Protein AF-A0A819L3H8-F1 (afdb_monomer_lite)

Secondary structure (DSSP, 8-state):
----------TTS---S--------SSS--------------GGGHHHHHHHHHHHHHHTT-TT--EEEEEETT--GGGGHHHHHHHHHHH------SSSPPPPP--GGGEEEEEE-HHHHHHH--SHHHHHHHHHHHHHHHSSEEE-------

Radius of gyration: 18.25 Å; chains: 1; bounding box: 57×43×36 Å

pLDDT: mean 73.75, std 14.42, range [35.0, 93.06]

Foldseek 3Di:
DDDPDDPPPDPVPDDLDDDDDDDDDPPDDDDDDDDADADDQDPPCPPVNVSRLVVLLVVQQDPPDFAEAEDALPQDDPNCVRSLVSLCSNQPQDDDPDDDGHTGHHNLVRYEYEHEPVVVVCVVVVDVVSSVVSVVRVCVRRPPYDYDYPPPPD

Sequence (154 aa):
MERIASECRENDGFRREPYEIDISSNQWTDFEILDVPGLVSDEEDSQHRQMIETQTEFYVRDPQFMIVHVKPADLIGENATSTVHLCALFTEVSAPCGTNYLLRHNYKDYTITIQTKFDKFMNDNKNGRSANAGIEELIQKYEPTYFVSMIFDG

Structure (mmCIF, N/CA/C/O backbone):
data_AF-A0A819L3H8-F1
#
_entry.id   AF-A0A819L3H8-F1
#
loop_
_atom_site.group_PDB
_atom_site.id
_atom_site.type_symbol
_atom_site.label_atom_id
_atom_site.label_alt_id
_atom_site.label_comp_id
_atom_site.label_asym_id
_atom_site.label_entity_id
_atom_site.label_seq_id
_atom_site.pdbx_PDB_ins_code
_atom_site.Cartn_x
_atom_site.Cartn_y
_atom_site.Cartn_z
_atom_site.occupancy
_atom_site.B_iso_or_equiv
_atom_site.auth_seq_id
_atom_site.auth_comp_id
_atom_site.auth_asym_id
_atom_site.auth_atom_id
_atom_site.pdbx_PDB_model_num
ATOM 1 N N . MET A 1 1 ? -35.110 -13.466 6.665 1.00 38.97 1 MET A N 1
ATOM 2 C CA . MET A 1 1 ? -35.139 -11.991 6.655 1.00 38.97 1 MET A CA 1
ATOM 3 C C . MET A 1 1 ? -34.257 -11.581 5.488 1.00 38.97 1 MET A C 1
ATOM 5 O O . MET A 1 1 ? -33.044 -11.693 5.593 1.00 38.97 1 MET A O 1
ATOM 9 N N . GLU A 1 2 ? -34.861 -11.308 4.333 1.00 37.06 2 GLU A N 1
ATOM 10 C CA . GLU A 1 2 ? -34.137 -10.948 3.108 1.00 37.06 2 GLU A CA 1
ATOM 11 C C . GLU A 1 2 ? -33.617 -9.515 3.243 1.00 37.06 2 GLU A C 1
ATOM 13 O O . GLU A 1 2 ? -34.400 -8.578 3.398 1.00 37.06 2 GLU A O 1
ATOM 18 N N . ARG A 1 3 ? -32.291 -9.345 3.229 1.00 36.03 3 ARG A N 1
ATOM 19 C CA . ARG A 1 3 ? -31.670 -8.033 3.048 1.00 36.03 3 ARG A CA 1
ATOM 20 C C . ARG A 1 3 ? -31.629 -7.756 1.553 1.00 36.03 3 ARG A C 1
ATOM 22 O O . ARG A 1 3 ? -30.932 -8.436 0.807 1.00 36.03 3 ARG A O 1
ATOM 29 N N . ILE A 1 4 ? -32.412 -6.769 1.142 1.00 37.81 4 ILE A N 1
ATOM 30 C CA . ILE A 1 4 ? -32.389 -6.200 -0.200 1.00 37.81 4 ILE A CA 1
ATOM 31 C C . ILE A 1 4 ? -30.996 -5.596 -0.400 1.00 37.81 4 ILE A C 1
ATOM 33 O O . ILE A 1 4 ? -30.611 -4.674 0.320 1.00 37.81 4 ILE A O 1
ATOM 37 N N . ALA A 1 5 ? -30.236 -6.148 -1.346 1.00 41.19 5 ALA A N 1
ATOM 38 C CA . ALA A 1 5 ? -29.030 -5.520 -1.856 1.00 41.19 5 ALA A CA 1
ATOM 39 C C . ALA A 1 5 ? -29.435 -4.174 -2.469 1.00 41.19 5 ALA A C 1
ATOM 41 O O . ALA A 1 5 ? -30.157 -4.125 -3.464 1.00 41.19 5 ALA A O 1
ATOM 42 N N . SER A 1 6 ? -29.028 -3.085 -1.821 1.00 45.84 6 SER A N 1
ATOM 43 C CA . SER A 1 6 ? -29.117 -1.743 -2.385 1.00 45.84 6 SER A CA 1
ATOM 44 C C . SER A 1 6 ? -28.298 -1.720 -3.672 1.00 45.84 6 SER A C 1
ATOM 46 O O . SER A 1 6 ? -27.089 -1.934 -3.630 1.00 45.84 6 SER A O 1
ATOM 48 N N . GLU A 1 7 ? -28.954 -1.483 -4.806 1.00 40.44 7 GLU A N 1
ATOM 49 C CA . GLU A 1 7 ? -28.299 -1.230 -6.088 1.00 40.44 7 GLU A CA 1
ATOM 50 C C . GLU A 1 7 ? -27.300 -0.070 -5.926 1.00 40.44 7 GLU A C 1
ATOM 52 O O . GLU A 1 7 ? -27.706 1.071 -5.694 1.00 40.44 7 GLU A O 1
ATOM 57 N N . CYS A 1 8 ? -25.996 -0.343 -6.044 1.00 38.56 8 CYS A N 1
ATOM 58 C CA . CYS A 1 8 ? -24.988 0.705 -6.201 1.00 38.56 8 CYS A CA 1
ATOM 59 C C . CYS A 1 8 ? -25.260 1.448 -7.513 1.00 38.56 8 CYS A C 1
ATOM 61 O O . CYS A 1 8 ? -25.020 0.919 -8.597 1.00 38.56 8 CYS A O 1
ATOM 63 N N . ARG A 1 9 ? -25.768 2.678 -7.419 1.00 42.28 9 ARG A N 1
ATOM 64 C CA . ARG A 1 9 ? -25.828 3.626 -8.538 1.00 42.28 9 ARG A CA 1
ATOM 65 C C . ARG A 1 9 ? -24.751 4.690 -8.357 1.00 42.28 9 ARG A C 1
ATOM 67 O O . ARG A 1 9 ? -25.063 5.851 -8.117 1.00 42.28 9 ARG A O 1
ATOM 74 N N . GLU A 1 10 ? -23.492 4.289 -8.458 1.00 50.97 10 GLU A N 1
ATOM 75 C CA . GLU A 1 10 ? -22.358 5.213 -8.548 1.00 50.97 10 GLU A CA 1
ATOM 76 C C . GLU A 1 10 ? -21.811 5.139 -9.977 1.00 50.97 10 GLU A C 1
ATOM 78 O O . GLU A 1 10 ? -21.287 4.116 -10.412 1.00 50.97 10 GLU A O 1
ATOM 83 N N . ASN A 1 11 ? -22.042 6.206 -10.750 1.00 52.50 11 ASN A N 1
ATOM 84 C CA . ASN A 1 11 ? -21.728 6.290 -12.184 1.00 52.50 11 ASN A CA 1
ATOM 85 C C . ASN A 1 11 ? -20.218 6.314 -12.491 1.00 52.50 11 ASN A C 1
ATOM 87 O O . ASN A 1 11 ? -19.841 6.277 -13.658 1.00 52.50 11 ASN A O 1
ATOM 91 N N . ASP A 1 12 ? -19.372 6.390 -11.469 1.00 60.12 12 ASP A N 1
ATOM 92 C CA . ASP A 1 12 ? -17.911 6.419 -11.541 1.00 60.12 12 ASP A CA 1
ATOM 93 C C . ASP A 1 12 ? -17.258 5.143 -10.977 1.00 60.12 12 ASP A C 1
ATOM 95 O O . ASP A 1 12 ? -16.040 5.011 -11.019 1.00 60.12 12 ASP A O 1
ATOM 99 N N . GLY A 1 13 ? -18.047 4.178 -10.486 1.00 66.00 13 GLY A N 1
ATOM 100 C CA . GLY A 1 13 ? -17.535 2.912 -9.953 1.00 66.00 13 GLY A CA 1
ATOM 101 C C . GLY A 1 13 ? -16.866 3.011 -8.576 1.00 66.00 13 GLY A C 1
ATOM 102 O O . GLY A 1 13 ? -16.322 2.008 -8.114 1.00 66.00 13 GLY A O 1
ATOM 103 N N . PHE A 1 14 ? -16.927 4.171 -7.907 1.00 67.00 14 PHE A N 1
ATOM 104 C CA . PHE A 1 14 ? -16.343 4.385 -6.581 1.00 67.00 14 PHE A CA 1
ATOM 105 C C . PHE A 1 14 ? -17.399 4.679 -5.524 1.00 67.00 14 PHE A C 1
ATOM 107 O O . PHE A 1 14 ? -18.148 5.650 -5.631 1.00 67.00 14 PHE A O 1
ATOM 114 N N . ARG A 1 15 ? -17.347 3.905 -4.433 1.00 71.31 15 ARG A N 1
ATOM 115 C CA . ARG A 1 15 ? -18.161 4.159 -3.249 1.00 71.31 15 ARG A CA 1
ATOM 116 C C . ARG A 1 15 ? -17.507 5.120 -2.283 1.00 71.31 15 ARG A C 1
ATOM 118 O O . ARG A 1 15 ? -16.383 4.899 -1.845 1.00 71.31 15 ARG A O 1
ATOM 125 N N . ARG A 1 16 ? -1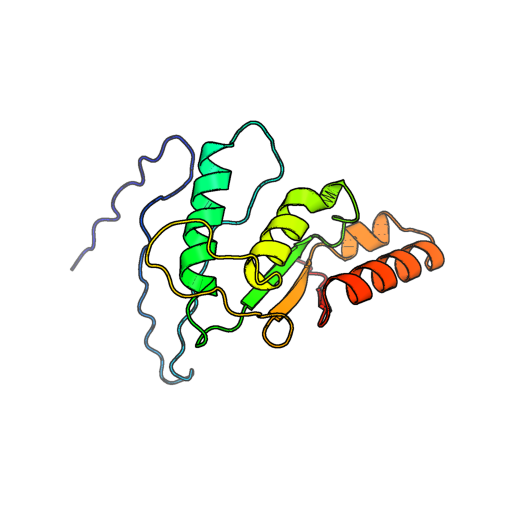8.236 6.182 -1.929 1.00 70.81 16 ARG A N 1
ATOM 126 C CA . ARG A 1 16 ? -17.740 7.219 -1.003 1.00 70.81 16 ARG A CA 1
ATOM 127 C C . ARG A 1 16 ? -17.933 6.859 0.464 1.00 70.81 16 ARG A C 1
ATOM 129 O O . ARG A 1 16 ? -17.146 7.280 1.308 1.00 70.81 16 ARG A O 1
ATOM 136 N N . GLU A 1 17 ? -18.991 6.115 0.764 1.00 75.94 17 GLU A N 1
ATOM 137 C CA . GLU A 1 17 ? -19.307 5.691 2.126 1.00 75.94 17 GLU A CA 1
ATOM 138 C C . GLU A 1 17 ? -18.679 4.324 2.429 1.00 75.94 17 GLU A C 1
ATOM 140 O O . GLU A 1 17 ? -18.844 3.397 1.625 1.00 75.94 17 GLU A O 1
ATOM 145 N N . PRO A 1 18 ? -18.008 4.164 3.586 1.00 78.12 18 PRO A N 1
ATOM 146 C CA . PRO A 1 18 ? -17.523 2.862 4.013 1.00 78.12 18 PRO A CA 1
ATOM 147 C C . PRO A 1 18 ? -18.705 1.918 4.254 1.00 78.12 18 PRO A C 1
ATOM 149 O O . PRO A 1 18 ? -19.820 2.337 4.576 1.00 78.12 18 PRO A O 1
ATOM 152 N N . TYR A 1 19 ? -18.454 0.624 4.111 1.00 82.62 19 TYR A N 1
ATOM 153 C CA . TYR A 1 19 ? -19.388 -0.412 4.524 1.00 82.62 19 TYR A CA 1
ATOM 154 C C . TYR A 1 19 ? -18.681 -1.371 5.468 1.00 82.62 19 TYR A C 1
ATOM 156 O O . TYR A 1 19 ? -17.480 -1.598 5.359 1.00 82.62 19 TYR A O 1
ATOM 164 N N . GLU A 1 20 ? -19.453 -1.933 6.384 1.00 89.75 20 GLU A N 1
ATOM 165 C CA . GLU A 1 20 ? -18.958 -2.805 7.437 1.00 89.75 20 GLU A CA 1
ATOM 166 C C . GLU A 1 20 ? -19.478 -4.222 7.196 1.00 89.75 20 GLU A C 1
ATOM 168 O O . GLU A 1 20 ? -20.648 -4.422 6.838 1.00 89.75 20 GLU A O 1
ATOM 173 N N . ILE A 1 21 ? -18.592 -5.206 7.347 1.00 91.12 21 ILE A N 1
ATOM 174 C CA . ILE A 1 21 ? -18.932 -6.626 7.283 1.00 91.12 21 ILE A CA 1
ATOM 175 C C . ILE A 1 21 ? -18.446 -7.291 8.565 1.00 91.12 21 ILE A C 1
ATOM 177 O O . ILE A 1 21 ? -17.247 -7.456 8.766 1.00 91.12 21 ILE A O 1
ATOM 181 N N . ASP A 1 22 ? -19.396 -7.770 9.364 1.00 92.44 22 ASP A N 1
ATOM 182 C CA . ASP A 1 22 ? -19.111 -8.600 10.530 1.00 92.44 22 ASP A CA 1
ATOM 183 C C . ASP A 1 22 ? -18.995 -10.072 10.132 1.00 92.44 22 ASP A C 1
ATOM 185 O O . ASP A 1 22 ? -19.958 -10.689 9.659 1.00 92.44 22 ASP A O 1
ATOM 189 N N . ILE A 1 23 ? -17.820 -10.659 10.361 1.00 89.94 23 ILE A N 1
ATOM 190 C CA . ILE A 1 23 ? -17.564 -12.083 10.131 1.00 89.94 23 ILE A CA 1
ATOM 191 C C . ILE A 1 23 ? -17.282 -12.751 11.477 1.00 89.94 23 ILE A C 1
ATOM 193 O O . ILE A 1 23 ? -16.231 -12.551 12.074 1.00 89.94 23 ILE A O 1
ATOM 197 N N . SER A 1 24 ? -18.209 -13.584 11.953 1.00 92.19 24 SER A N 1
ATOM 198 C CA . SER A 1 24 ? -18.016 -14.375 13.176 1.00 92.19 24 SER A CA 1
ATOM 199 C C . SER A 1 24 ? -17.521 -15.780 12.849 1.00 92.19 24 SER A C 1
ATOM 201 O O . SER A 1 24 ? -18.132 -16.493 12.051 1.00 92.19 24 SER A O 1
ATOM 203 N N . SER A 1 25 ? -16.444 -16.219 13.500 1.00 91.75 25 SER A N 1
ATOM 204 C CA . SER A 1 25 ? -15.934 -17.582 13.354 1.00 91.75 25 SER A CA 1
ATOM 205 C C . SER A 1 25 ? -15.181 -18.039 14.600 1.00 91.75 25 SER A C 1
ATOM 207 O O . SER A 1 25 ? -14.554 -17.246 15.286 1.00 91.75 25 SER A O 1
ATOM 209 N N . ASN A 1 26 ? -15.235 -19.339 14.891 1.00 93.06 26 ASN A N 1
ATOM 210 C CA . ASN A 1 26 ? -14.510 -19.959 16.005 1.00 93.06 26 ASN A CA 1
ATOM 211 C C . ASN A 1 26 ? -13.070 -20.370 15.645 1.00 93.06 26 ASN A C 1
ATOM 213 O O . ASN A 1 26 ? -12.374 -20.933 16.488 1.00 93.06 26 ASN A O 1
ATOM 217 N N . GLN A 1 27 ? -12.651 -20.161 14.394 1.00 91.94 27 GLN A N 1
ATOM 218 C CA . GLN A 1 27 ? -11.330 -20.555 13.889 1.00 91.94 27 GLN A CA 1
ATOM 219 C C . GLN A 1 27 ? -10.312 -19.413 13.888 1.00 91.94 27 GLN A C 1
ATOM 221 O O . GLN A 1 27 ? -9.116 -19.670 13.764 1.00 91.94 27 GLN A O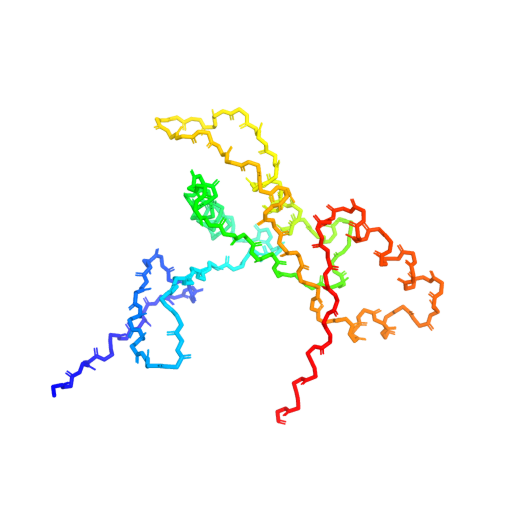 1
ATOM 226 N N . TRP A 1 28 ? -10.775 -18.172 13.994 1.00 86.12 28 TRP A N 1
ATOM 227 C CA . TRP A 1 28 ? -9.955 -16.979 13.831 1.00 86.12 28 TRP A CA 1
ATOM 228 C C . TRP A 1 28 ? -10.010 -16.163 15.115 1.00 86.12 28 TRP A C 1
ATOM 230 O O . TRP A 1 28 ? -11.015 -16.177 15.823 1.00 86.12 28 TRP A O 1
ATOM 240 N N . THR A 1 29 ? -8.912 -15.486 15.423 1.00 88.50 29 THR A N 1
ATOM 241 C CA . THR A 1 29 ? -8.874 -14.486 16.492 1.00 88.50 29 THR A CA 1
ATOM 242 C C . THR A 1 29 ? -9.609 -13.228 16.035 1.00 88.50 29 THR A C 1
ATOM 244 O O . THR A 1 29 ? -9.678 -12.970 14.836 1.00 88.50 29 THR A O 1
ATOM 247 N N . ASP A 1 30 ? -10.119 -12.438 16.975 1.00 90.44 30 ASP A N 1
ATOM 248 C CA . ASP A 1 30 ? -10.734 -11.145 16.677 1.00 90.44 30 ASP A CA 1
ATOM 249 C C . ASP A 1 30 ? -9.702 -10.186 16.054 1.00 90.44 30 ASP A C 1
ATOM 251 O O . ASP A 1 30 ? -8.646 -9.925 16.640 1.00 90.44 30 ASP A O 1
ATOM 255 N N . PHE A 1 31 ? -10.001 -9.671 14.860 1.00 89.00 31 PHE A N 1
ATOM 256 C CA . PHE A 1 31 ? -9.239 -8.620 14.186 1.00 89.00 31 PHE A CA 1
ATOM 257 C C . PHE A 1 31 ? -10.146 -7.818 13.246 1.00 89.00 31 PHE A C 1
ATOM 259 O O . PHE A 1 31 ? -11.199 -8.295 12.824 1.00 89.00 31 PHE A O 1
ATOM 266 N N . GLU A 1 32 ? -9.701 -6.617 12.888 1.00 89.19 32 GLU A N 1
ATOM 267 C CA . GLU A 1 32 ? -10.350 -5.749 11.906 1.00 89.19 32 GLU A CA 1
ATOM 268 C C . GLU A 1 32 ? -9.443 -5.595 10.680 1.00 89.19 32 GLU A C 1
ATOM 270 O O . GLU A 1 32 ? -8.222 -5.479 10.809 1.00 89.19 32 GLU A O 1
ATOM 275 N N . ILE A 1 33 ? -10.040 -5.615 9.487 1.00 88.81 33 ILE A N 1
ATOM 276 C CA . ILE A 1 33 ? -9.355 -5.282 8.236 1.00 88.81 33 ILE A CA 1
ATOM 277 C C . ILE A 1 33 ? -10.069 -4.090 7.624 1.00 88.81 33 ILE A C 1
ATOM 279 O O . ILE A 1 33 ? -11.263 -4.152 7.338 1.00 88.81 33 ILE A O 1
ATOM 283 N N . LEU A 1 34 ? -9.300 -3.037 7.371 1.00 86.88 34 LEU A N 1
ATOM 284 C CA . LEU A 1 34 ? -9.742 -1.867 6.631 1.00 86.88 34 LEU A CA 1
ATOM 285 C C . LEU A 1 34 ? -9.163 -1.938 5.223 1.00 86.88 34 LEU A C 1
ATOM 287 O O . LEU A 1 34 ? -7.949 -1.848 5.041 1.00 86.88 34 LEU A O 1
ATOM 291 N N . ASP A 1 35 ? -10.039 -2.108 4.237 1.00 87.50 35 ASP A N 1
ATOM 292 C CA . ASP A 1 35 ? -9.674 -2.019 2.827 1.00 87.50 35 ASP A CA 1
ATOM 293 C C . ASP A 1 35 ? -9.957 -0.603 2.314 1.00 87.50 35 ASP A C 1
ATOM 295 O O . ASP A 1 35 ? -11.058 -0.073 2.486 1.00 87.50 35 ASP A O 1
ATOM 299 N N . VAL A 1 36 ? -8.947 0.024 1.714 1.00 83.50 36 VAL A N 1
ATOM 300 C CA . VAL A 1 36 ? -9.004 1.408 1.228 1.00 83.50 36 VAL A CA 1
ATOM 301 C C . VAL A 1 36 ? -8.767 1.393 -0.280 1.00 83.50 36 VAL A C 1
ATOM 303 O O . VAL A 1 36 ? -7.858 0.693 -0.736 1.00 83.50 36 VAL A O 1
ATOM 306 N N . PRO A 1 37 ? -9.528 2.165 -1.080 1.00 81.50 37 PRO A N 1
ATOM 307 C CA . PRO A 1 37 ? -9.335 2.175 -2.523 1.00 81.50 37 PRO A CA 1
ATOM 308 C C . PRO A 1 37 ? -7.898 2.558 -2.910 1.00 81.50 37 PRO A C 1
ATOM 310 O O . PRO A 1 37 ? -7.302 3.476 -2.346 1.00 81.50 37 PRO A O 1
ATOM 313 N N . GLY A 1 38 ? -7.339 1.852 -3.893 1.00 80.19 38 GLY A N 1
ATOM 314 C CA . GLY A 1 38 ? -5.987 2.112 -4.383 1.00 80.19 38 GLY A CA 1
ATOM 315 C C . GLY A 1 38 ? -5.902 3.398 -5.207 1.00 80.19 38 GLY A C 1
ATOM 316 O O . GLY A 1 38 ? -6.792 3.696 -6.002 1.00 80.19 38 GLY A O 1
ATOM 317 N N . LEU A 1 39 ? -4.802 4.141 -5.063 1.00 78.50 39 LEU A N 1
ATOM 318 C CA . LEU A 1 39 ? -4.566 5.359 -5.837 1.00 78.50 39 LEU A CA 1
ATOM 319 C C . LEU A 1 39 ? -4.156 5.023 -7.284 1.00 78.50 39 LEU A C 1
ATOM 321 O O . LEU A 1 39 ? -3.081 4.466 -7.514 1.00 78.50 39 LEU A O 1
ATOM 325 N N . VAL A 1 40 ? -5.000 5.383 -8.256 1.00 68.69 40 VAL A N 1
ATOM 326 C CA . VAL A 1 40 ? -4.746 5.194 -9.698 1.00 68.69 40 VAL A CA 1
ATOM 327 C C . VAL A 1 40 ? -3.824 6.308 -10.223 1.00 68.69 40 VAL A C 1
ATOM 329 O O . VAL A 1 40 ? -3.769 7.399 -9.659 1.00 68.69 40 VAL A O 1
ATOM 332 N N . SER A 1 41 ? -3.018 6.013 -11.244 1.00 62.34 41 SER A N 1
ATOM 333 C CA . SER A 1 41 ? -1.942 6.875 -11.762 1.00 62.34 41 SER A CA 1
ATOM 334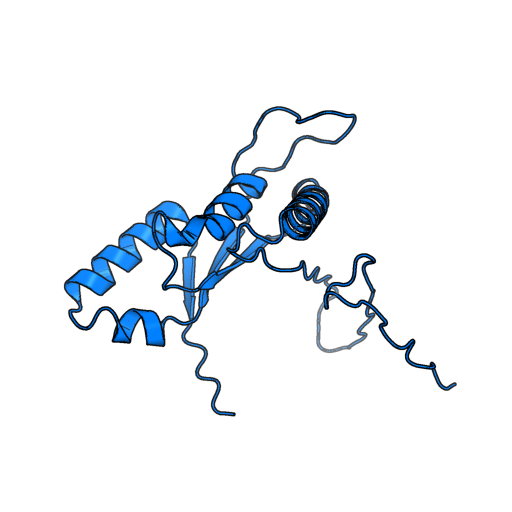 C C . SER A 1 41 ? -2.386 8.038 -12.645 1.00 62.34 41 SER A C 1
ATOM 336 O O . SER A 1 41 ? -1.536 8.831 -13.045 1.00 62.34 41 SER A O 1
ATOM 338 N N . ASP A 1 42 ? -3.668 8.148 -12.975 1.00 59.12 42 ASP A N 1
ATOM 339 C CA . ASP A 1 42 ? -4.075 8.990 -14.094 1.00 59.12 42 ASP A CA 1
ATOM 340 C C . ASP A 1 42 ? -4.506 10.378 -13.603 1.00 59.12 42 ASP A C 1
ATOM 342 O O . ASP A 1 42 ? -5.383 10.530 -12.753 1.00 59.12 42 ASP A O 1
ATOM 346 N N . GLU A 1 43 ? -3.858 11.411 -14.150 1.00 56.75 43 GLU A N 1
ATOM 347 C CA . GLU A 1 43 ? -4.092 12.829 -13.835 1.00 56.75 43 GLU A CA 1
ATOM 348 C C . GLU A 1 43 ? -5.547 13.279 -14.076 1.00 56.75 43 GLU A C 1
ATOM 350 O O . GLU A 1 43 ? -5.958 14.330 -13.580 1.00 56.75 43 GLU A O 1
ATOM 355 N N . GLU A 1 44 ? -6.336 12.487 -14.810 1.00 55.34 44 GLU A N 1
ATOM 356 C CA . GLU A 1 44 ? -7.719 12.804 -15.164 1.00 55.34 44 GLU A CA 1
ATOM 357 C C . GLU A 1 44 ? -8.703 12.702 -13.984 1.00 55.34 44 GLU A C 1
ATOM 359 O O . GLU A 1 44 ? -9.768 13.314 -14.062 1.00 55.34 44 GLU A O 1
ATOM 364 N N . ASP A 1 45 ? -8.342 12.060 -12.858 1.00 67.00 45 ASP A N 1
ATOM 365 C CA . ASP A 1 45 ? -9.261 11.871 -11.719 1.00 67.00 45 ASP A CA 1
ATOM 366 C C . ASP A 1 45 ? -8.794 12.494 -10.390 1.00 67.00 45 ASP A C 1
ATOM 368 O O . ASP A 1 45 ? -8.721 11.876 -9.322 1.00 67.00 45 ASP A O 1
ATOM 372 N N . SER A 1 46 ? -8.471 13.790 -10.451 1.00 70.25 46 SER A N 1
ATOM 373 C CA . SER A 1 46 ? -8.054 14.591 -9.286 1.00 70.25 46 SER A CA 1
ATOM 374 C C . SER A 1 46 ? -9.014 14.519 -8.083 1.00 70.25 46 SER A C 1
ATOM 376 O O . SER A 1 46 ? -8.567 14.626 -6.939 1.00 70.25 46 SER A O 1
ATOM 378 N N . GLN A 1 47 ? -10.315 14.299 -8.313 1.00 74.44 47 GLN A N 1
ATOM 379 C CA . GLN A 1 47 ? -11.311 14.171 -7.244 1.00 74.44 47 GLN A CA 1
ATOM 380 C C . GLN A 1 47 ? -11.203 12.830 -6.512 1.00 74.44 47 GLN A C 1
ATOM 382 O O . GLN A 1 47 ? -11.213 12.813 -5.279 1.00 74.44 47 GLN A O 1
ATOM 387 N N . HIS A 1 48 ? -11.062 11.715 -7.237 1.00 76.81 48 HIS A N 1
ATOM 388 C CA . HIS A 1 48 ? -10.859 10.403 -6.614 1.00 76.81 48 HIS A CA 1
ATOM 389 C C . HIS A 1 48 ? -9.526 10.334 -5.886 1.00 76.81 48 HIS A C 1
ATOM 391 O O . HIS A 1 48 ? -9.469 9.826 -4.769 1.00 76.81 48 HIS A O 1
ATOM 397 N N . ARG A 1 49 ? -8.476 10.928 -6.460 1.00 78.12 49 ARG A N 1
ATOM 398 C CA . ARG A 1 49 ? -7.177 11.051 -5.796 1.00 78.12 49 ARG A CA 1
ATOM 399 C C . ARG A 1 49 ? -7.296 11.738 -4.436 1.00 78.12 49 ARG A C 1
ATOM 401 O O . ARG A 1 49 ? -6.890 11.163 -3.431 1.00 78.12 49 ARG A O 1
ATOM 408 N N . GLN A 1 50 ? -7.906 12.922 -4.384 1.00 78.62 50 GLN A N 1
ATOM 409 C CA . GLN A 1 50 ? -8.074 13.658 -3.129 1.00 78.62 50 GLN A CA 1
ATOM 410 C C . GLN A 1 50 ? -8.931 12.888 -2.111 1.00 78.62 50 GLN A C 1
ATOM 412 O O . GLN A 1 50 ? -8.659 12.929 -0.910 1.00 78.62 50 GLN A O 1
ATOM 417 N N . MET A 1 51 ? -9.968 12.186 -2.576 1.00 80.00 51 MET A N 1
ATOM 418 C CA . MET A 1 51 ? -10.818 11.350 -1.725 1.00 80.00 51 MET A CA 1
ATOM 419 C C . MET A 1 51 ? -10.018 10.213 -1.080 1.00 80.00 51 MET A C 1
ATOM 421 O O . MET A 1 51 ? -10.092 10.041 0.136 1.00 80.00 51 MET A O 1
ATOM 425 N N . ILE A 1 52 ? -9.236 9.479 -1.876 1.00 81.19 52 ILE A N 1
ATOM 426 C CA . ILE A 1 52 ? -8.398 8.369 -1.408 1.00 81.19 52 ILE A CA 1
ATOM 427 C C . ILE A 1 52 ? -7.360 8.877 -0.412 1.00 81.19 52 ILE A C 1
ATOM 429 O O . ILE A 1 52 ? -7.253 8.336 0.684 1.00 81.19 52 ILE A O 1
ATOM 433 N N . GLU A 1 53 ? -6.653 9.958 -0.750 1.00 81.06 53 GLU A N 1
ATOM 434 C CA . GLU A 1 53 ? -5.662 10.576 0.137 1.00 81.06 53 GLU A CA 1
ATOM 435 C C . GLU A 1 53 ? -6.295 10.974 1.475 1.00 81.06 53 GLU A C 1
ATOM 437 O O . GLU A 1 53 ? -5.759 10.648 2.531 1.00 81.06 53 GLU A O 1
ATOM 442 N N . THR A 1 54 ? -7.477 11.596 1.446 1.00 79.44 54 THR A N 1
ATOM 443 C CA . THR A 1 54 ? -8.205 12.002 2.657 1.00 79.44 54 THR A CA 1
ATOM 444 C C . THR A 1 54 ? -8.617 10.794 3.503 1.00 79.44 54 THR A C 1
ATOM 446 O O . THR A 1 54 ? -8.452 10.817 4.721 1.00 79.44 54 THR A O 1
ATOM 449 N N . GLN A 1 55 ? -9.134 9.728 2.885 1.00 79.38 55 GLN A N 1
ATOM 450 C CA . GLN A 1 55 ? -9.504 8.499 3.593 1.00 79.38 55 GLN A CA 1
ATOM 451 C C . GLN A 1 55 ? -8.277 7.821 4.211 1.00 79.38 55 GLN A C 1
ATOM 453 O O . GLN A 1 55 ? -8.284 7.526 5.404 1.00 79.38 55 GLN A O 1
ATOM 458 N N . THR A 1 56 ? -7.197 7.642 3.442 1.00 80.50 56 THR A N 1
ATOM 459 C CA . THR A 1 56 ? -5.923 7.123 3.957 1.00 80.50 56 THR A CA 1
ATOM 460 C C . THR A 1 56 ? -5.422 7.977 5.122 1.00 80.50 56 THR A C 1
ATOM 462 O O . THR A 1 56 ? -5.031 7.437 6.153 1.00 80.50 56 THR A O 1
ATOM 465 N N . GLU A 1 57 ? -5.496 9.305 5.010 1.00 79.06 57 GLU A N 1
ATOM 466 C CA . GLU A 1 57 ? -5.072 10.231 6.059 1.00 79.06 57 GLU A CA 1
ATOM 467 C C . GLU A 1 57 ? -5.800 10.049 7.394 1.00 79.06 57 GLU A C 1
ATOM 469 O O . GLU A 1 57 ? -5.192 10.295 8.437 1.00 79.06 57 GLU A O 1
ATOM 474 N N . PHE A 1 58 ? -7.071 9.644 7.394 1.00 77.88 58 PHE A N 1
ATOM 475 C CA . PHE A 1 58 ? -7.796 9.373 8.636 1.00 77.88 58 PHE A CA 1
ATOM 476 C C . PHE A 1 58 ? -7.246 8.139 9.355 1.00 77.88 58 PHE A C 1
ATOM 478 O O . PHE A 1 58 ? -7.037 8.185 10.566 1.00 77.88 58 PHE A O 1
ATOM 485 N N . TYR A 1 59 ? -6.955 7.067 8.617 1.00 77.88 59 TYR A N 1
ATOM 486 C CA . TYR A 1 59 ? -6.518 5.796 9.200 1.00 77.88 59 TYR A CA 1
ATOM 487 C C . TYR A 1 59 ? -5.051 5.817 9.644 1.00 77.88 59 TYR A C 1
ATOM 489 O O . TYR A 1 59 ? -4.714 5.313 10.711 1.00 77.88 59 TYR A O 1
ATOM 497 N N . VAL A 1 60 ? -4.170 6.503 8.910 1.00 78.31 60 VAL A N 1
ATOM 498 C CA . VAL A 1 60 ? -2.742 6.640 9.278 1.00 78.31 60 VAL A CA 1
ATOM 499 C C . VAL A 1 60 ? -2.510 7.591 10.469 1.00 78.31 60 VAL A C 1
ATOM 501 O O . VAL A 1 60 ? -1.376 7.900 10.841 1.00 78.31 60 VAL A O 1
ATOM 504 N N . ARG A 1 61 ? -3.571 8.110 11.089 1.00 78.88 61 ARG A N 1
ATOM 505 C CA . ARG A 1 61 ? -3.489 8.901 12.327 1.00 78.88 61 ARG A CA 1
ATOM 506 C C . ARG A 1 61 ? -3.831 8.089 13.575 1.00 78.88 61 ARG A C 1
ATOM 508 O O . ARG A 1 61 ? -3.650 8.611 14.669 1.00 78.88 61 ARG A O 1
ATOM 515 N N . ASP A 1 62 ? -4.265 6.839 13.433 1.00 80.62 62 ASP A N 1
ATOM 516 C CA . ASP A 1 62 ? -4.563 5.954 14.560 1.00 80.62 62 ASP A CA 1
ATOM 517 C C . ASP A 1 62 ? -3.471 4.884 14.716 1.00 80.62 62 ASP A C 1
ATOM 519 O O . ASP A 1 62 ? -3.385 4.002 13.867 1.00 80.62 62 ASP A O 1
ATOM 523 N N . PRO A 1 63 ? -2.660 4.918 15.789 1.00 77.94 63 PRO A N 1
ATOM 524 C CA . PRO A 1 63 ? -1.482 4.064 15.954 1.00 77.94 63 PRO A CA 1
ATOM 525 C C . PRO A 1 63 ? -1.785 2.571 16.142 1.00 77.94 63 PRO A C 1
ATOM 527 O O . PRO A 1 63 ? -0.847 1.789 16.297 1.00 77.94 63 PRO A O 1
ATOM 530 N N . GLN A 1 64 ? -3.055 2.168 16.213 1.00 83.31 64 GLN A N 1
ATOM 531 C CA . GLN A 1 64 ? -3.440 0.773 16.433 1.00 83.31 64 GLN A CA 1
ATOM 532 C C . GLN A 1 64 ? -3.340 -0.089 15.171 1.00 83.31 64 GLN A C 1
ATOM 534 O O . GLN A 1 64 ? -3.364 -1.318 15.269 1.00 83.31 64 GLN A O 1
ATOM 539 N N . PHE A 1 65 ? -3.205 0.529 13.999 1.00 83.75 65 PHE A N 1
ATOM 540 C CA . PHE A 1 65 ? -3.164 -0.191 12.734 1.00 83.75 65 PHE A CA 1
ATOM 541 C C . PHE A 1 65 ? -1.756 -0.671 12.359 1.00 83.75 65 PHE A C 1
ATOM 543 O O . PHE A 1 65 ? -0.738 -0.100 12.740 1.00 83.75 65 PHE A O 1
ATOM 550 N N . MET A 1 66 ? -1.705 -1.729 11.554 1.00 86.06 66 MET A N 1
ATOM 551 C CA . MET A 1 66 ? -0.535 -2.093 10.757 1.00 86.06 66 MET A CA 1
ATOM 552 C C . MET A 1 66 ? -0.853 -1.767 9.302 1.00 86.06 66 MET A C 1
ATOM 554 O O . MET A 1 66 ? -1.940 -2.095 8.827 1.00 86.06 66 MET A O 1
ATOM 558 N N . ILE A 1 67 ? 0.085 -1.152 8.583 1.00 86.88 67 ILE A N 1
ATOM 559 C CA . ILE A 1 67 ? -0.135 -0.803 7.177 1.00 86.88 67 ILE A CA 1
ATOM 560 C C . ILE A 1 67 ? 0.408 -1.912 6.287 1.00 86.88 67 ILE A C 1
ATOM 562 O O . ILE A 1 67 ? 1.597 -2.223 6.312 1.00 86.88 67 ILE A O 1
ATOM 566 N N . VAL A 1 68 ? -0.458 -2.481 5.452 1.00 88.88 68 VAL A N 1
ATOM 567 C CA . VAL A 1 68 ? -0.050 -3.387 4.376 1.00 88.88 68 VAL A CA 1
ATOM 568 C C . VAL A 1 68 ? -0.087 -2.616 3.063 1.00 88.88 68 VAL A C 1
ATOM 570 O O . VAL A 1 68 ? -1.147 -2.359 2.500 1.00 88.88 68 VAL A O 1
ATOM 573 N N . HIS A 1 69 ? 1.083 -2.225 2.570 1.00 87.62 69 HIS A N 1
ATOM 574 C CA . HIS A 1 69 ? 1.212 -1.477 1.329 1.00 87.62 69 HIS A CA 1
ATOM 575 C C . HIS A 1 69 ? 1.398 -2.432 0.150 1.00 87.62 69 HIS A C 1
ATOM 577 O O . HIS A 1 69 ? 2.489 -2.950 -0.094 1.00 87.62 69 HIS A O 1
ATOM 583 N N . VAL A 1 70 ? 0.322 -2.666 -0.597 1.00 87.81 70 VAL A N 1
ATOM 584 C CA . VAL A 1 70 ? 0.336 -3.532 -1.779 1.00 87.81 70 VAL A CA 1
ATOM 585 C C . VAL A 1 70 ? 0.574 -2.690 -3.027 1.00 87.81 70 VAL A C 1
ATOM 587 O O . VAL A 1 70 ? -0.175 -1.754 -3.300 1.00 87.81 70 VAL A O 1
ATOM 590 N N . LYS A 1 71 ? 1.595 -3.030 -3.820 1.00 85.69 71 LYS A N 1
ATOM 591 C CA . LYS A 1 71 ? 1.855 -2.359 -5.100 1.00 85.69 71 LYS A CA 1
ATOM 592 C C . LYS A 1 71 ? 2.333 -3.324 -6.189 1.00 85.69 71 LYS A C 1
ATOM 594 O O . LYS A 1 71 ? 2.816 -4.408 -5.869 1.00 85.69 71 LYS A O 1
ATOM 599 N N . PRO A 1 72 ? 2.242 -2.964 -7.476 1.00 85.44 72 PRO A N 1
ATOM 600 C CA . PRO A 1 72 ? 2.911 -3.703 -8.544 1.00 85.44 72 PRO A CA 1
ATOM 601 C C . PRO A 1 72 ? 4.440 -3.520 -8.535 1.00 85.44 72 PRO A C 1
ATOM 603 O O . PRO A 1 72 ? 4.942 -2.414 -8.322 1.00 85.44 72 PRO A O 1
ATOM 606 N N . ALA A 1 73 ? 5.174 -4.599 -8.815 1.00 83.94 73 ALA A N 1
ATOM 607 C CA . ALA A 1 73 ? 6.637 -4.638 -8.861 1.00 83.94 73 ALA A CA 1
ATOM 608 C C . ALA A 1 73 ? 7.232 -3.865 -10.051 1.00 83.94 73 ALA A C 1
ATOM 610 O O . ALA A 1 73 ? 8.383 -3.441 -9.994 1.00 83.94 73 ALA A O 1
ATOM 611 N N . ASP A 1 74 ? 6.460 -3.669 -11.123 1.00 77.88 74 ASP A N 1
ATOM 612 C CA . ASP A 1 74 ? 6.864 -2.905 -12.307 1.00 77.88 74 ASP A CA 1
ATOM 613 C C . ASP A 1 74 ? 6.813 -1.382 -12.097 1.00 77.88 74 ASP A C 1
ATOM 615 O O . ASP A 1 74 ? 7.340 -0.629 -12.917 1.00 77.88 74 ASP A O 1
ATOM 619 N N . LEU A 1 75 ? 6.242 -0.909 -10.983 1.00 76.31 75 LEU A N 1
ATOM 620 C CA . LEU A 1 75 ? 6.250 0.509 -10.630 1.00 76.31 75 LEU A CA 1
ATOM 621 C C . LEU A 1 75 ? 7.550 0.889 -9.905 1.00 76.31 75 LEU A C 1
ATOM 623 O O . LEU A 1 75 ? 7.706 0.675 -8.697 1.00 76.31 75 LEU A O 1
ATOM 627 N N . ILE A 1 76 ? 8.459 1.532 -10.640 1.00 66.75 76 ILE A N 1
ATOM 628 C CA . ILE A 1 76 ? 9.754 2.037 -10.156 1.00 66.75 76 ILE A CA 1
ATOM 629 C C . ILE A 1 76 ? 9.924 3.501 -10.586 1.00 66.75 76 ILE A C 1
ATOM 631 O O . ILE A 1 76 ? 9.364 3.925 -11.599 1.00 66.75 76 ILE A O 1
ATOM 635 N N . GLY A 1 77 ? 10.683 4.283 -9.812 1.00 64.75 77 GLY A N 1
ATOM 636 C CA . GLY A 1 77 ? 10.995 5.676 -10.148 1.00 64.75 77 GLY A CA 1
ATOM 637 C C . GLY A 1 77 ? 9.760 6.555 -10.393 1.00 64.75 77 GLY A C 1
ATOM 638 O O . GLY A 1 77 ? 8.857 6.616 -9.556 1.00 64.75 77 GLY A O 1
ATOM 639 N N . GLU A 1 78 ? 9.746 7.237 -11.540 1.00 58.75 78 GLU A N 1
ATOM 640 C CA . GLU A 1 78 ? 8.740 8.235 -11.944 1.00 58.75 78 GLU A CA 1
ATOM 641 C C . GLU A 1 78 ? 7.349 7.623 -12.202 1.00 58.75 78 GLU A C 1
ATOM 643 O O . GLU A 1 78 ? 6.326 8.244 -11.910 1.00 58.75 78 GLU A O 1
ATOM 648 N N . ASN A 1 79 ? 7.285 6.357 -12.627 1.00 63.50 79 ASN A N 1
ATOM 649 C CA . ASN A 1 79 ? 6.017 5.661 -12.881 1.00 63.50 79 ASN A CA 1
ATOM 650 C C . ASN A 1 79 ? 5.330 5.188 -11.588 1.00 63.50 79 ASN A C 1
ATOM 652 O O . ASN A 1 79 ? 4.172 4.783 -11.607 1.00 63.50 79 ASN A O 1
ATOM 656 N N . ALA A 1 80 ? 6.024 5.244 -10.447 1.00 67.69 80 ALA A N 1
ATOM 657 C CA . ALA A 1 80 ? 5.491 4.856 -9.144 1.00 67.69 80 ALA A CA 1
ATOM 658 C C . ALA A 1 80 ? 4.847 6.024 -8.380 1.00 67.69 80 ALA A C 1
ATOM 660 O O . ALA A 1 80 ? 4.695 5.923 -7.164 1.00 67.69 80 ALA A O 1
ATOM 661 N N . THR A 1 81 ? 4.500 7.129 -9.048 1.00 73.06 81 THR A N 1
ATOM 662 C CA . THR A 1 81 ? 4.075 8.381 -8.394 1.00 73.06 81 THR A CA 1
ATOM 663 C C . THR A 1 81 ? 2.977 8.162 -7.347 1.00 73.06 81 THR A C 1
ATOM 665 O O . THR A 1 81 ? 3.145 8.595 -6.209 1.00 73.06 81 THR A O 1
ATOM 668 N N . SER A 1 82 ? 1.924 7.401 -7.659 1.00 75.12 82 SER A N 1
ATOM 669 C CA . SER A 1 82 ? 0.837 7.104 -6.712 1.00 75.12 82 SER A CA 1
ATOM 670 C C . SER A 1 82 ? 1.300 6.301 -5.491 1.00 75.12 82 SER A C 1
ATOM 672 O O . SER A 1 82 ? 0.998 6.649 -4.353 1.00 75.12 82 SER A O 1
ATOM 674 N N . THR A 1 83 ? 2.109 5.262 -5.701 1.00 78.38 83 THR A N 1
ATOM 675 C CA . THR A 1 83 ? 2.711 4.468 -4.620 1.00 78.38 83 THR A CA 1
ATOM 676 C C . THR A 1 83 ? 3.642 5.305 -3.748 1.00 78.38 83 THR A C 1
ATOM 678 O O . THR A 1 83 ? 3.627 5.187 -2.527 1.00 78.38 83 THR A O 1
ATOM 681 N N . VAL A 1 84 ? 4.513 6.105 -4.365 1.00 77.75 84 VAL A N 1
ATOM 682 C CA . VAL A 1 84 ? 5.447 6.978 -3.646 1.00 77.75 84 VAL A CA 1
ATOM 683 C C . VAL A 1 84 ? 4.664 7.979 -2.811 1.00 77.75 84 VAL A C 1
ATOM 685 O O . VAL A 1 84 ? 5.009 8.194 -1.655 1.00 77.75 84 VAL A O 1
ATOM 688 N N . HIS A 1 85 ? 3.589 8.529 -3.371 1.00 78.62 85 HIS A N 1
ATOM 689 C CA . HIS A 1 85 ? 2.727 9.473 -2.684 1.00 78.62 85 HIS A CA 1
ATOM 690 C C . HIS A 1 85 ? 2.028 8.846 -1.473 1.00 78.62 85 HIS A C 1
ATOM 692 O O . HIS A 1 85 ? 2.147 9.374 -0.370 1.00 78.62 85 HIS A O 1
ATOM 698 N N . LEU A 1 86 ? 1.384 7.684 -1.637 1.00 80.38 86 LEU A N 1
ATOM 699 C CA . LEU A 1 86 ? 0.780 6.957 -0.515 1.00 80.38 86 LEU A CA 1
ATOM 700 C C . LEU A 1 86 ? 1.828 6.600 0.547 1.00 80.38 86 LEU A C 1
ATOM 702 O O . LEU A 1 86 ? 1.596 6.821 1.730 1.00 80.38 86 LEU A O 1
ATOM 706 N N . CYS A 1 87 ? 3.009 6.134 0.132 1.00 81.44 87 CYS A N 1
ATOM 707 C CA . CYS A 1 87 ? 4.110 5.843 1.049 1.00 81.44 87 CYS A CA 1
ATOM 708 C C . CYS A 1 87 ? 4.539 7.067 1.854 1.00 81.44 87 CYS A C 1
ATOM 710 O O . CYS A 1 87 ? 4.734 6.972 3.066 1.00 81.44 87 CYS A O 1
ATOM 712 N N . ALA A 1 88 ? 4.647 8.226 1.209 1.00 79.06 88 ALA A N 1
ATOM 713 C CA . ALA A 1 88 ? 4.934 9.475 1.896 1.00 79.06 88 ALA A CA 1
ATOM 714 C C . ALA A 1 88 ? 3.828 9.828 2.902 1.00 79.06 88 ALA A C 1
ATOM 716 O O . ALA A 1 88 ? 4.143 10.231 4.018 1.00 79.06 88 ALA A O 1
ATOM 717 N N . LEU A 1 89 ? 2.547 9.603 2.578 1.00 78.56 89 LEU A N 1
ATOM 718 C CA . LEU A 1 89 ? 1.446 9.894 3.505 1.00 78.56 89 LEU A CA 1
ATOM 719 C C . LEU A 1 89 ? 1.577 9.164 4.848 1.00 78.56 89 LEU A C 1
ATOM 721 O O . LEU A 1 89 ? 1.268 9.771 5.873 1.00 78.56 89 LEU A O 1
ATOM 725 N N . PHE A 1 90 ? 2.060 7.918 4.866 1.00 80.75 90 PHE A N 1
ATOM 726 C CA . PHE A 1 90 ? 2.195 7.139 6.104 1.00 80.75 90 PHE A CA 1
ATOM 727 C C . PHE A 1 90 ? 3.616 7.044 6.685 1.00 80.75 90 PHE A C 1
ATOM 729 O O . PHE A 1 90 ? 3.784 6.535 7.793 1.00 80.75 90 PHE A O 1
ATOM 736 N N . THR A 1 91 ? 4.648 7.536 5.992 1.00 77.00 91 THR A N 1
ATOM 737 C CA . THR A 1 91 ? 6.040 7.527 6.500 1.00 77.00 91 THR A CA 1
ATOM 738 C C . THR A 1 91 ? 6.620 8.919 6.746 1.00 77.00 91 THR A C 1
ATOM 740 O O . THR A 1 91 ? 7.478 9.081 7.617 1.00 77.00 91 THR A O 1
ATOM 743 N N . GLU A 1 92 ? 6.150 9.946 6.036 1.00 76.81 92 GLU A N 1
ATOM 744 C CA . GLU A 1 92 ? 6.599 11.319 6.238 1.00 76.81 92 GLU A CA 1
ATOM 745 C C . GLU A 1 92 ? 5.711 12.022 7.263 1.00 76.81 92 GLU A C 1
ATOM 747 O O . GLU A 1 92 ? 4.550 12.360 7.015 1.00 76.81 92 GLU A O 1
ATOM 752 N N . VAL A 1 93 ? 6.295 12.317 8.426 1.00 68.06 93 VAL A N 1
ATOM 753 C CA . VAL A 1 93 ? 5.684 13.198 9.426 1.00 68.06 93 VAL A CA 1
ATOM 754 C C . VAL A 1 93 ? 5.841 14.642 8.949 1.00 68.06 93 VAL A C 1
ATOM 756 O O . VAL A 1 93 ? 6.678 15.401 9.437 1.00 68.06 93 VAL A O 1
ATOM 759 N N . SER A 1 94 ? 5.078 15.020 7.928 1.00 61.72 94 SER A N 1
ATOM 760 C CA . SER A 1 94 ? 4.965 16.417 7.518 1.00 61.72 94 SER A CA 1
ATOM 761 C C . SER A 1 94 ? 4.067 17.177 8.503 1.00 61.72 94 SER A C 1
ATOM 763 O O . SER A 1 94 ? 3.128 16.630 9.085 1.00 61.72 94 SER A O 1
ATOM 765 N N . ALA A 1 95 ? 4.427 18.440 8.752 1.00 48.03 95 ALA A N 1
ATOM 766 C CA . ALA A 1 95 ? 3.752 19.357 9.672 1.00 48.03 95 ALA A CA 1
ATOM 767 C C . ALA A 1 95 ? 2.226 19.396 9.431 1.00 48.03 95 ALA A C 1
ATOM 769 O O . ALA A 1 95 ? 1.798 19.202 8.294 1.00 48.03 95 ALA A O 1
ATOM 770 N N . PRO A 1 96 ? 1.400 19.660 10.466 1.00 47.03 96 PRO A N 1
ATOM 771 C CA . PRO A 1 96 ? -0.050 19.498 10.396 1.00 47.03 96 PRO A CA 1
ATOM 772 C C . PRO A 1 96 ? -0.630 20.313 9.237 1.00 47.03 96 PRO A C 1
ATOM 774 O O . PRO A 1 96 ? -0.674 21.543 9.280 1.00 47.03 96 PRO A O 1
ATOM 777 N N . CYS A 1 97 ? -1.073 19.626 8.188 1.00 44.88 97 CYS A N 1
ATOM 778 C CA . CYS A 1 97 ? -1.777 20.223 7.066 1.00 44.88 97 CYS A CA 1
ATOM 779 C C . CYS A 1 97 ? -3.208 20.572 7.490 1.00 44.88 97 CYS A C 1
ATOM 781 O O . CYS A 1 97 ? -4.151 19.879 7.144 1.00 44.88 97 CYS A O 1
ATOM 783 N N . GLY A 1 98 ? -3.348 21.655 8.260 1.00 48.19 98 GLY A N 1
ATOM 784 C CA . GLY A 1 98 ? -4.625 22.286 8.583 1.00 48.19 98 GLY A CA 1
ATOM 785 C C . GLY A 1 98 ? -5.547 21.480 9.506 1.00 48.19 98 GLY A C 1
ATOM 786 O O . GLY A 1 98 ? -5.800 20.298 9.319 1.00 48.19 98 GLY A O 1
ATOM 787 N N . THR A 1 99 ? -6.158 22.192 10.454 1.00 51.41 99 THR A N 1
ATOM 788 C CA . THR A 1 99 ? -7.251 21.746 11.343 1.00 51.41 99 THR A CA 1
ATOM 789 C C . THR A 1 99 ? -6.864 20.776 12.474 1.00 51.41 99 THR A C 1
ATOM 791 O O . THR A 1 99 ? -5.741 20.292 12.550 1.00 51.41 99 THR A O 1
ATOM 794 N N . ASN A 1 100 ? -7.789 20.598 13.426 1.00 57.59 100 ASN A N 1
ATOM 795 C CA . ASN A 1 100 ? -7.638 19.985 14.758 1.00 57.59 100 ASN A CA 1
ATOM 796 C C . ASN A 1 100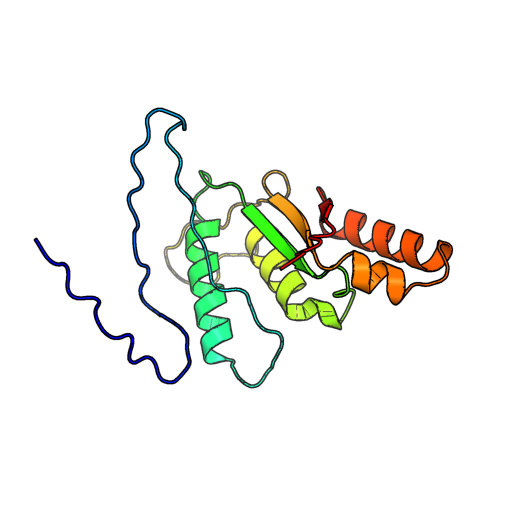 ? -7.312 18.470 14.765 1.00 57.59 100 ASN A C 1
ATOM 798 O O . ASN A 1 100 ? -7.689 17.769 15.703 1.00 57.59 100 ASN A O 1
ATOM 802 N N . TYR A 1 101 ? -6.667 17.942 13.729 1.00 62.12 101 TYR A N 1
ATOM 803 C CA . TYR A 1 101 ? -6.328 16.526 13.628 1.00 62.12 101 TYR A CA 1
ATOM 804 C C . TYR A 1 101 ? -5.013 16.200 14.345 1.00 62.12 101 TYR A C 1
ATOM 806 O O . TYR A 1 101 ? -4.079 17.005 14.376 1.00 62.12 101 TYR A O 1
ATOM 814 N N . LEU A 1 102 ? -4.940 14.992 14.916 1.00 66.06 102 LEU A N 1
ATOM 815 C CA . LEU A 1 102 ? -3.717 14.434 15.502 1.00 66.06 102 LEU A CA 1
ATOM 816 C C . LEU A 1 102 ? -2.602 14.362 14.454 1.00 66.06 102 LEU A C 1
ATOM 818 O O . LEU A 1 102 ? -2.885 14.175 13.273 1.00 66.06 102 LEU A O 1
ATOM 822 N N . LEU A 1 103 ? -1.339 14.490 14.870 1.00 74.12 103 LEU A N 1
ATOM 823 C CA . LEU A 1 103 ? -0.190 14.280 13.980 1.00 74.12 103 LEU A CA 1
ATOM 824 C C . LEU A 1 103 ? -0.225 12.867 13.383 1.00 74.12 103 LEU A C 1
ATOM 826 O O . LEU A 1 103 ? -0.653 11.926 14.046 1.00 74.12 103 LEU A O 1
ATOM 830 N N . ARG A 1 104 ? 0.242 12.719 12.138 1.00 77.19 104 ARG A N 1
ATOM 831 C CA . ARG A 1 104 ? 0.384 11.395 11.521 1.00 77.19 104 ARG A CA 1
ATOM 832 C C . ARG A 1 104 ? 1.408 10.568 12.297 1.00 77.19 104 ARG A C 1
ATOM 834 O O . ARG A 1 104 ? 2.430 11.102 12.741 1.00 77.19 104 ARG A O 1
ATOM 841 N N . HIS A 1 105 ? 1.145 9.273 12.422 1.00 77.06 105 HIS A N 1
ATOM 842 C CA . HIS A 1 105 ? 2.138 8.339 12.932 1.00 77.06 105 HIS A CA 1
ATOM 843 C C . HIS A 1 105 ? 3.131 7.993 11.826 1.00 77.06 105 HIS A C 1
ATOM 845 O O . HIS A 1 105 ? 2.773 7.904 10.654 1.00 77.06 105 HIS A O 1
ATOM 851 N N . ASN A 1 106 ? 4.396 7.816 12.202 1.00 82.75 106 ASN A N 1
ATOM 852 C CA . ASN A 1 106 ? 5.392 7.289 11.284 1.00 82.75 106 ASN A CA 1
ATOM 853 C C . ASN A 1 106 ? 5.288 5.762 11.272 1.00 82.75 106 ASN A C 1
ATOM 855 O O . ASN A 1 106 ? 5.754 5.104 12.203 1.00 82.75 106 ASN A O 1
ATOM 859 N N . TYR A 1 107 ? 4.702 5.211 10.214 1.00 81.12 107 TYR A N 1
ATOM 860 C CA . TYR A 1 107 ? 4.547 3.770 10.042 1.00 81.12 107 TYR A CA 1
ATOM 861 C C . TYR A 1 107 ? 5.759 3.090 9.427 1.00 81.12 107 TYR A C 1
ATOM 863 O O . TYR A 1 107 ? 5.650 1.921 9.074 1.00 81.12 107 TYR A O 1
ATOM 871 N N . LYS A 1 108 ? 6.911 3.756 9.291 1.00 80.62 108 LYS A N 1
ATOM 872 C CA . LYS A 1 108 ? 8.089 3.148 8.659 1.00 80.62 108 LYS A CA 1
ATOM 873 C C . LYS A 1 108 ? 8.413 1.756 9.225 1.00 80.62 108 LYS A C 1
ATOM 875 O O . LYS A 1 108 ? 8.627 0.833 8.453 1.00 80.62 108 LYS A O 1
ATOM 880 N N . ASP A 1 109 ? 8.348 1.592 10.546 1.00 78.88 109 ASP A N 1
ATOM 881 C CA . ASP A 1 109 ? 8.632 0.312 11.216 1.00 78.88 109 ASP A CA 1
ATOM 882 C C . ASP A 1 109 ? 7.395 -0.605 11.358 1.00 78.88 109 ASP A C 1
ATOM 884 O O . ASP A 1 109 ? 7.512 -1.752 11.783 1.00 78.88 109 ASP A O 1
ATOM 888 N N . TYR A 1 110 ? 6.207 -0.109 10.998 1.00 78.62 110 TYR A N 1
ATOM 889 C CA . TYR A 1 110 ? 4.904 -0.783 11.125 1.00 78.62 110 TYR A CA 1
ATOM 890 C C . TYR A 1 110 ? 4.200 -0.960 9.770 1.00 78.62 110 TYR A C 1
ATOM 892 O O . TYR A 1 110 ? 2.990 -1.193 9.708 1.00 78.62 110 TYR A O 1
ATOM 900 N N . THR A 1 111 ? 4.961 -0.836 8.683 1.00 84.69 111 THR A N 1
ATOM 901 C CA . THR A 1 111 ? 4.497 -1.073 7.319 1.00 84.69 111 THR A CA 1
ATOM 902 C C . THR A 1 111 ? 5.079 -2.379 6.811 1.00 84.69 111 THR A C 1
ATOM 904 O O . THR A 1 111 ? 6.255 -2.664 7.008 1.00 84.69 111 THR A O 1
ATOM 907 N N . ILE A 1 112 ? 4.270 -3.160 6.109 1.00 87.31 112 ILE A N 1
ATOM 908 C CA . ILE A 1 112 ? 4.732 -4.274 5.289 1.00 87.31 112 ILE A CA 1
ATOM 909 C C . ILE A 1 112 ? 4.443 -3.920 3.838 1.00 87.31 112 ILE A C 1
ATOM 911 O O . ILE A 1 112 ? 3.286 -3.726 3.468 1.00 87.31 112 ILE A O 1
ATOM 915 N N . THR A 1 113 ? 5.477 -3.869 3.001 1.00 87.81 113 THR A N 1
ATOM 916 C CA . THR A 1 113 ? 5.301 -3.666 1.561 1.00 87.81 113 THR A CA 1
ATOM 917 C C . THR A 1 113 ? 5.218 -5.012 0.844 1.00 87.81 113 THR A C 1
ATOM 919 O O . THR A 1 113 ? 6.107 -5.853 0.982 1.00 87.81 113 THR A O 1
ATOM 922 N N . ILE A 1 114 ? 4.177 -5.214 0.036 1.00 88.94 114 ILE A N 1
ATOM 923 C CA . ILE A 1 114 ? 3.982 -6.402 -0.803 1.00 88.94 114 ILE A CA 1
ATOM 924 C C . ILE A 1 114 ? 4.040 -5.992 -2.278 1.00 88.94 114 ILE A C 1
ATOM 926 O O . ILE A 1 114 ? 3.190 -5.251 -2.768 1.00 88.94 114 ILE A O 1
ATOM 930 N N . GLN A 1 115 ? 5.040 -6.506 -2.992 1.00 87.31 115 GLN A N 1
ATOM 931 C CA . GLN A 1 115 ? 5.238 -6.321 -4.429 1.00 87.31 115 GLN A CA 1
ATOM 932 C C . GLN A 1 115 ? 4.536 -7.445 -5.193 1.00 87.31 115 GLN A C 1
ATOM 934 O O . GLN A 1 115 ? 4.936 -8.606 -5.116 1.00 87.31 115 GLN A O 1
ATOM 939 N N . THR A 1 116 ? 3.495 -7.098 -5.938 1.00 87.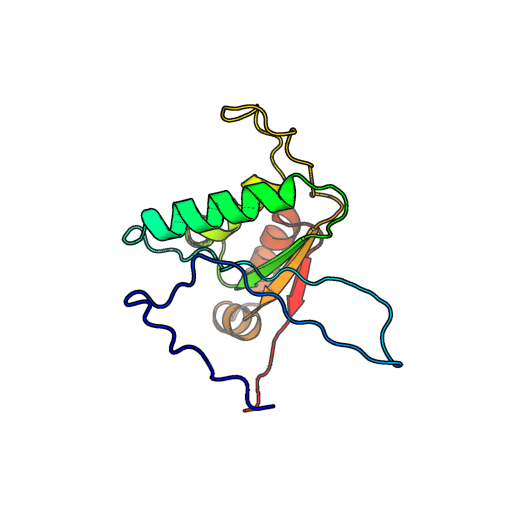06 116 THR A N 1
ATOM 940 C CA . THR A 1 116 ? 2.699 -8.004 -6.780 1.00 87.06 116 THR A CA 1
ATOM 941 C C . THR A 1 116 ? 3.141 -7.932 -8.243 1.00 87.06 116 THR A C 1
ATOM 943 O O . THR A 1 116 ? 3.946 -7.079 -8.606 1.00 87.06 116 THR A O 1
ATOM 946 N N . LYS A 1 117 ? 2.623 -8.811 -9.113 1.00 83.75 117 LYS A N 1
ATOM 947 C CA . LYS A 1 117 ? 2.991 -8.869 -10.549 1.00 83.75 117 LYS A CA 1
ATOM 948 C C . LYS A 1 117 ? 4.501 -9.050 -10.781 1.00 83.75 117 LYS A C 1
ATOM 950 O O . LYS A 1 117 ? 5.077 -8.523 -11.735 1.00 83.75 117 LYS A O 1
ATOM 955 N N . PHE A 1 118 ? 5.162 -9.766 -9.870 1.00 83.62 118 PHE A N 1
ATOM 956 C CA . PHE A 1 118 ? 6.606 -9.980 -9.920 1.00 83.62 118 PHE A CA 1
ATOM 957 C C . PHE A 1 118 ? 7.029 -10.846 -11.118 1.00 83.62 118 PHE A C 1
ATOM 959 O O . PHE A 1 118 ? 8.100 -10.655 -11.680 1.00 83.62 118 PHE A O 1
ATOM 966 N N . ASP A 1 119 ? 6.155 -11.737 -11.578 1.00 80.44 119 ASP A N 1
ATOM 967 C CA . ASP A 1 119 ? 6.291 -12.502 -12.816 1.00 80.44 119 ASP A CA 1
ATOM 968 C C . ASP A 1 119 ? 6.453 -11.598 -14.049 1.00 80.44 119 ASP A C 1
ATOM 970 O O . ASP A 1 119 ? 7.377 -11.791 -14.842 1.00 80.44 119 ASP A O 1
ATOM 974 N N . LYS A 1 120 ? 5.609 -10.567 -14.179 1.00 81.19 120 LYS A N 1
ATOM 975 C CA . LYS A 1 120 ? 5.715 -9.567 -15.245 1.00 81.19 120 LYS A CA 1
ATOM 976 C C . LYS A 1 120 ? 7.035 -8.804 -15.135 1.00 81.19 120 LYS A C 1
ATOM 978 O O . LYS A 1 120 ? 7.769 -8.729 -16.114 1.00 81.19 120 LYS A O 1
ATOM 983 N N . PHE A 1 121 ? 7.380 -8.330 -13.936 1.00 82.62 121 PHE A N 1
ATOM 984 C CA . PHE A 1 121 ? 8.658 -7.655 -13.685 1.00 82.62 121 PHE A CA 1
ATOM 985 C C . PHE A 1 121 ? 9.864 -8.512 -14.114 1.00 82.62 121 PHE A C 1
ATOM 987 O O . PHE A 1 121 ? 10.762 -8.016 -14.797 1.00 82.62 121 PHE A O 1
ATOM 994 N N . MET A 1 122 ? 9.876 -9.803 -13.766 1.00 81.12 122 MET A N 1
ATOM 995 C CA . MET A 1 122 ? 10.944 -10.736 -14.143 1.00 81.12 122 MET A CA 1
ATOM 996 C C . MET A 1 122 ? 10.982 -11.001 -15.655 1.00 81.12 122 MET A C 1
ATOM 998 O O . MET A 1 122 ? 12.064 -11.100 -16.234 1.00 81.12 122 MET A O 1
ATOM 1002 N N . ASN A 1 123 ? 9.820 -11.080 -16.310 1.00 79.25 123 ASN A N 1
ATOM 1003 C CA . ASN A 1 123 ? 9.716 -11.235 -17.763 1.00 79.25 123 ASN A CA 1
ATOM 1004 C C . ASN A 1 123 ? 10.200 -9.997 -18.531 1.00 79.25 123 ASN A C 1
ATOM 1006 O O . ASN A 1 123 ? 10.806 -10.142 -19.597 1.00 79.25 123 ASN A O 1
ATOM 1010 N N . ASP A 1 124 ? 9.956 -8.804 -17.992 1.00 77.00 124 ASP A N 1
ATOM 1011 C CA . ASP A 1 124 ? 10.399 -7.536 -18.573 1.00 77.00 124 ASP A CA 1
ATOM 1012 C C . ASP A 1 124 ? 11.914 -7.327 -18.355 1.00 77.00 124 ASP A C 1
ATOM 1014 O O . ASP A 1 124 ? 12.607 -6.798 -19.226 1.00 77.00 124 ASP A O 1
ATOM 1018 N N . ASN A 1 125 ? 12.468 -7.851 -17.255 1.00 73.69 125 ASN A N 1
ATOM 1019 C CA . ASN A 1 125 ? 13.890 -7.777 -16.891 1.00 73.69 125 ASN A CA 1
ATOM 1020 C C . ASN A 1 125 ? 14.640 -9.095 -17.165 1.00 73.69 125 ASN A C 1
ATOM 1022 O O . ASN A 1 125 ? 15.245 -9.694 -16.274 1.00 73.69 125 ASN A O 1
ATOM 1026 N N . LYS A 1 126 ? 14.630 -9.540 -18.432 1.00 70.56 126 LYS A N 1
ATOM 1027 C CA . LYS A 1 126 ? 15.142 -10.858 -18.885 1.00 70.56 126 LYS A CA 1
ATOM 1028 C C . LYS A 1 126 ? 16.599 -11.170 -18.515 1.00 70.56 126 LYS A C 1
ATOM 1030 O O . LYS A 1 126 ? 17.016 -12.326 -18.568 1.00 70.56 126 LYS A O 1
ATOM 1035 N N . ASN A 1 127 ? 17.401 -10.165 -18.177 1.00 73.19 127 ASN A N 1
ATOM 1036 C CA . ASN A 1 127 ? 18.759 -10.318 -17.674 1.00 73.19 127 ASN A CA 1
ATOM 1037 C C . ASN A 1 127 ? 18.778 -10.176 -16.141 1.00 73.19 127 ASN A C 1
ATOM 1039 O O . ASN A 1 127 ? 18.538 -9.104 -15.593 1.00 73.19 127 ASN A O 1
ATOM 1043 N N . GLY A 1 128 ? 19.176 -11.240 -15.434 1.00 65.75 128 GLY A N 1
ATOM 1044 C CA . GLY A 1 128 ? 19.141 -11.283 -13.962 1.00 65.75 128 GLY A CA 1
ATOM 1045 C C . GLY A 1 128 ? 19.892 -10.151 -13.240 1.00 65.75 128 GLY A C 1
ATOM 1046 O O . GLY A 1 128 ? 19.566 -9.835 -12.104 1.00 65.75 128 GLY A O 1
ATOM 1047 N N . ARG A 1 129 ? 20.853 -9.479 -13.893 1.00 73.31 129 ARG A N 1
ATOM 1048 C CA . ARG A 1 129 ? 21.504 -8.281 -13.330 1.00 73.31 129 ARG A CA 1
ATOM 1049 C C . ARG A 1 129 ? 20.561 -7.080 -13.219 1.00 73.31 129 ARG A C 1
ATOM 1051 O O . ARG A 1 129 ? 20.623 -6.384 -12.215 1.00 73.31 129 ARG A O 1
ATOM 1058 N N . SER A 1 130 ? 19.709 -6.842 -14.217 1.00 74.00 130 SER A N 1
ATOM 1059 C CA . SER A 1 130 ? 18.744 -5.736 -14.179 1.00 74.00 130 SER A CA 1
ATOM 1060 C C . SER A 1 130 ? 17.616 -6.021 -13.189 1.00 74.00 130 SER A C 1
ATOM 1062 O O . SER A 1 130 ? 17.229 -5.125 -12.447 1.00 74.00 130 SER A O 1
ATOM 1064 N N . ALA A 1 131 ? 17.168 -7.278 -13.097 1.00 77.56 131 ALA A N 1
ATOM 1065 C CA . ALA A 1 131 ? 16.196 -7.693 -12.086 1.00 77.56 131 ALA A CA 1
ATOM 1066 C C . ALA A 1 131 ? 16.728 -7.480 -10.656 1.00 77.56 131 ALA A C 1
ATOM 1068 O O . ALA A 1 131 ? 16.038 -6.889 -9.830 1.00 77.56 131 ALA A O 1
ATOM 1069 N N . ASN A 1 132 ? 17.972 -7.890 -10.378 1.00 80.56 132 ASN A N 1
ATOM 1070 C CA . ASN A 1 132 ? 18.587 -7.706 -9.058 1.00 80.56 132 ASN A CA 1
ATOM 1071 C C . ASN A 1 132 ? 18.747 -6.227 -8.689 1.00 80.56 132 ASN A C 1
ATOM 1073 O O . ASN A 1 132 ? 18.412 -5.850 -7.572 1.00 80.56 132 ASN A O 1
ATOM 1077 N N . ALA A 1 133 ? 19.197 -5.387 -9.627 1.00 83.44 133 ALA A N 1
ATOM 1078 C CA . ALA A 1 133 ? 19.314 -3.949 -9.388 1.00 83.44 133 ALA A CA 1
ATOM 1079 C C . ALA A 1 133 ? 17.949 -3.306 -9.073 1.00 83.44 133 ALA A C 1
ATOM 1081 O O . ALA A 1 133 ? 17.846 -2.510 -8.144 1.00 83.44 133 ALA A O 1
ATOM 1082 N N . GLY A 1 134 ? 16.890 -3.698 -9.793 1.00 79.88 134 GLY A N 1
ATOM 1083 C CA . GLY A 1 134 ? 15.532 -3.223 -9.512 1.00 79.88 134 GLY A CA 1
ATOM 1084 C C . GLY A 1 134 ? 14.999 -3.692 -8.153 1.00 79.88 134 GLY A C 1
ATOM 1085 O O . GLY A 1 134 ? 14.374 -2.916 -7.436 1.00 79.88 134 GLY A O 1
ATOM 1086 N N . ILE A 1 135 ? 15.281 -4.938 -7.757 1.00 83.44 135 ILE A N 1
ATOM 1087 C CA . ILE A 1 135 ? 14.922 -5.468 -6.429 1.00 83.44 135 ILE A CA 1
ATOM 1088 C C . ILE A 1 135 ? 15.633 -4.688 -5.318 1.00 83.44 135 ILE A C 1
ATOM 1090 O O . ILE A 1 135 ? 14.991 -4.311 -4.339 1.00 83.44 135 ILE A O 1
ATOM 1094 N N . GLU A 1 136 ? 16.935 -4.430 -5.464 1.00 85.81 136 GLU A N 1
ATOM 1095 C CA . GLU A 1 136 ? 17.719 -3.663 -4.489 1.00 85.81 136 GLU A CA 1
ATOM 1096 C C . GLU A 1 136 ? 17.164 -2.244 -4.307 1.00 85.81 136 GLU A C 1
ATOM 1098 O O . GLU A 1 136 ? 16.988 -1.801 -3.171 1.00 85.81 136 GLU A O 1
ATOM 1103 N N . GLU A 1 137 ? 16.815 -1.559 -5.401 1.00 82.19 137 GLU A N 1
ATOM 1104 C CA . GLU A 1 137 ? 16.194 -0.229 -5.352 1.00 82.19 137 GLU A CA 1
ATOM 1105 C C . GLU A 1 137 ? 14.839 -0.254 -4.624 1.00 82.19 137 GLU A C 1
ATOM 1107 O O . GLU A 1 137 ? 14.550 0.609 -3.790 1.00 82.19 137 GLU A O 1
ATOM 1112 N N . LEU A 1 138 ? 14.007 -1.263 -4.902 1.00 77.38 138 LEU A N 1
ATOM 1113 C CA . LEU A 1 138 ? 12.700 -1.418 -4.262 1.00 77.38 138 LEU A CA 1
ATOM 1114 C C . LEU A 1 138 ? 12.824 -1.684 -2.760 1.00 77.38 138 LEU A C 1
ATOM 1116 O O . LEU A 1 138 ? 12.070 -1.096 -1.987 1.00 77.38 138 LEU A O 1
ATOM 1120 N N . ILE A 1 139 ? 13.772 -2.529 -2.346 1.00 83.12 139 ILE A N 1
ATOM 1121 C CA . ILE A 1 139 ? 14.022 -2.798 -0.927 1.00 83.12 139 ILE A CA 1
ATOM 1122 C C . ILE A 1 139 ? 14.430 -1.500 -0.238 1.00 83.12 139 ILE A C 1
ATOM 1124 O O . ILE A 1 139 ? 13.719 -1.078 0.662 1.00 83.12 139 ILE A O 1
ATOM 1128 N N . GLN A 1 140 ? 15.474 -0.814 -0.716 1.00 81.31 140 GLN A N 1
ATOM 1129 C CA . GLN A 1 140 ? 15.992 0.413 -0.088 1.00 81.31 140 GLN A CA 1
ATOM 1130 C C . GLN A 1 140 ? 14.928 1.502 0.108 1.00 81.31 140 GLN A C 1
ATOM 1132 O O . GLN A 1 140 ? 15.018 2.306 1.035 1.00 81.31 140 GLN A O 1
ATOM 1137 N N . LYS A 1 141 ? 13.925 1.548 -0.774 1.00 76.50 141 LYS A N 1
ATOM 1138 C CA . LYS A 1 141 ? 12.878 2.569 -0.748 1.00 76.50 141 LYS A CA 1
ATOM 1139 C C . LYS A 1 141 ? 11.695 2.231 0.167 1.00 76.50 141 LYS A C 1
ATOM 1141 O O . LYS A 1 141 ? 11.061 3.159 0.661 1.00 76.50 141 LYS A O 1
ATOM 1146 N N . TYR A 1 142 ? 11.381 0.950 0.378 1.00 72.44 142 TYR A N 1
ATOM 1147 C CA . TYR A 1 142 ? 10.101 0.517 0.969 1.00 72.44 142 TYR A CA 1
ATOM 1148 C C . TYR A 1 142 ? 10.222 -0.522 2.101 1.00 72.44 142 TYR A C 1
ATOM 1150 O O . TYR A 1 142 ? 9.235 -1.187 2.419 1.00 72.44 142 TYR A O 1
ATOM 1158 N N . GLU A 1 143 ? 11.413 -0.715 2.676 1.00 68.94 143 GLU A N 1
ATOM 1159 C CA . GLU A 1 143 ? 11.685 -1.674 3.763 1.00 68.94 143 GLU A CA 1
ATOM 1160 C C . GLU A 1 143 ? 10.586 -1.706 4.852 1.00 68.94 143 GLU A C 1
ATOM 1162 O O . GLU A 1 143 ? 10.184 -0.632 5.305 1.00 68.94 143 GLU A O 1
ATOM 1167 N N . PRO A 1 144 ? 10.151 -2.893 5.340 1.00 79.88 144 PRO A N 1
ATOM 1168 C CA . PRO A 1 144 ? 10.369 -4.251 4.820 1.00 79.88 144 PRO A CA 1
ATOM 1169 C C . PRO A 1 144 ? 9.507 -4.575 3.580 1.00 79.88 144 PRO A C 1
ATOM 1171 O O . PRO A 1 144 ? 8.328 -4.235 3.508 1.00 79.88 144 PRO A O 1
ATOM 1174 N N . THR A 1 145 ? 10.086 -5.289 2.603 1.00 80.19 145 THR A N 1
ATOM 1175 C CA . THR A 1 145 ? 9.448 -5.600 1.308 1.00 80.19 145 THR A CA 1
ATOM 1176 C C . THR A 1 145 ? 9.437 -7.101 1.001 1.00 80.19 145 THR A C 1
ATOM 1178 O O . THR A 1 145 ? 10.475 -7.757 1.054 1.00 80.19 145 THR A O 1
ATOM 1181 N N . TYR A 1 146 ? 8.275 -7.626 0.610 1.00 83.50 146 TYR A N 1
ATOM 1182 C CA . TYR A 1 146 ? 8.064 -9.004 0.161 1.00 83.50 146 TYR A CA 1
ATOM 1183 C C . TYR A 1 146 ? 7.672 -9.030 -1.317 1.00 83.50 146 TYR A C 1
ATOM 1185 O O . TYR A 1 146 ? 6.840 -8.237 -1.752 1.00 83.50 146 TYR A O 1
ATOM 1193 N N . PHE A 1 147 ? 8.236 -9.963 -2.085 1.00 79.75 147 PHE A N 1
ATOM 1194 C CA . PHE A 1 147 ? 7.927 -10.143 -3.505 1.00 79.75 147 PHE A CA 1
ATOM 1195 C C . PHE A 1 147 ? 7.034 -11.363 -3.689 1.00 79.75 147 PHE A C 1
ATOM 1197 O O . PHE A 1 147 ? 7.399 -12.470 -3.294 1.00 79.75 147 PHE A O 1
ATOM 1204 N N . VAL A 1 148 ? 5.862 -11.159 -4.284 1.00 80.88 148 VAL A N 1
ATOM 1205 C CA . VAL A 1 148 ? 4.849 -12.197 -4.459 1.00 80.88 148 VAL A CA 1
ATOM 1206 C C . VAL A 1 148 ? 4.482 -12.296 -5.937 1.00 80.88 148 VAL A C 1
ATOM 1208 O O . VAL A 1 148 ? 3.938 -11.364 -6.534 1.00 80.88 148 VAL A O 1
ATOM 1211 N N . SER A 1 149 ? 4.736 -13.465 -6.527 1.00 70.12 149 SER A N 1
ATOM 1212 C CA . SER A 1 149 ? 4.059 -13.874 -7.758 1.00 70.12 149 SER A CA 1
ATOM 1213 C C . SER A 1 149 ? 2.742 -14.525 -7.371 1.00 70.12 149 SER A C 1
ATOM 1215 O O . SER A 1 149 ? 2.718 -15.678 -6.946 1.00 70.12 149 SER A O 1
ATOM 1217 N N . MET A 1 150 ? 1.640 -13.791 -7.504 1.00 54.94 150 MET A N 1
ATOM 1218 C CA . MET A 1 150 ? 0.330 -14.431 -7.513 1.00 54.94 150 MET A CA 1
ATOM 1219 C C . MET A 1 150 ? 0.152 -15.082 -8.881 1.00 54.94 150 MET A C 1
ATOM 1221 O O . MET A 1 150 ? -0.187 -14.411 -9.852 1.00 54.94 150 MET A O 1
ATOM 1225 N N . ILE A 1 151 ? 0.418 -16.385 -8.960 1.00 49.47 151 ILE A N 1
ATOM 1226 C CA . ILE A 1 151 ? -0.073 -17.201 -10.069 1.00 49.47 151 ILE A CA 1
ATOM 1227 C C . ILE A 1 151 ? -1.568 -17.371 -9.810 1.00 49.47 151 ILE A C 1
ATOM 1229 O O . ILE A 1 151 ? -1.972 -18.170 -8.966 1.00 49.47 151 ILE A O 1
ATOM 1233 N N . PHE A 1 152 ? -2.387 -16.551 -10.463 1.00 40.72 152 PHE A N 1
ATOM 1234 C CA . PHE A 1 152 ? -3.827 -16.768 -10.486 1.00 40.72 152 PHE A CA 1
ATOM 1235 C C . PHE A 1 152 ? -4.113 -17.753 -11.623 1.00 40.72 152 PHE A C 1
ATOM 1237 O O . PHE A 1 152 ? -4.368 -17.350 -12.755 1.00 40.72 152 PHE A O 1
ATOM 1244 N N . ASP A 1 153 ? -4.003 -19.049 -11.325 1.00 35.00 153 ASP A N 1
ATOM 1245 C CA . ASP A 1 153 ? -4.526 -20.108 -12.191 1.00 35.00 153 ASP A CA 1
ATOM 1246 C C . ASP A 1 153 ? -6.054 -20.124 -12.019 1.00 35.00 153 ASP A C 1
ATOM 1248 O O . ASP A 1 153 ? -6.598 -20.886 -11.219 1.00 35.00 153 ASP A O 1
ATOM 1252 N N . GLY A 1 154 ? -6.725 -19.178 -12.682 1.00 35.22 154 GLY A N 1
ATOM 1253 C CA . GLY A 1 154 ? -8.184 -19.155 -12.820 1.00 35.22 154 GLY A CA 1
ATOM 1254 C C . GLY A 1 154 ? -8.675 -20.223 -13.785 1.00 35.22 154 GLY A C 1
ATOM 1255 O O . GLY A 1 154 ? -8.070 -20.343 -14.875 1.00 35.22 154 GLY A O 1
#

=== Feature glossary ===
Feature key, reading from the visual/contextual features back to the raw sequence:

Rendered structure images. Structure images are PyMOL renders from six orthogonal camera directions. Cartoon representation draws helices as coils and strands as arrows; sticks shows the backbone as bonds; surface shows the solvent-excluded envelope. Rainbow coloring maps sequence position to hue (blue→red, N→C); chain coloring assigns a distinct color per polypeptide.

Contact-map, Ramachandran, and PAE plots. Three diagnostic plots accompany the record. The Cα contact map visualizes the tertiary structure as a 2D adjacency matrix (8 Å cutoff, sequence-local contacts suppressed). The Ramachandran plot shows the distribution of backbone (φ, ψ) torsions, with points in the α and β basins reflecting secondary structure content. The PAE plot shows AlphaFold's inter-residue confidence as a color matrix.

InterPro / GO / CATH / organism. The annotation block draws on four external resources. InterPro: which protein families and domains the sequence belongs to. GO: standardized terms for what the protein does, what process it participates in, and where in the cell it acts. CATH: which structural fold it has in the CATH hierarchy. Organism: the species of origin.

Nearest PDB structures. Structural nearest neighbors (via Foldseek easy-search vs the PDB). Reported per hit: target PDB id, E-value, and alignment TM-score. A TM-score above ~0.5 is the conventional threshold for 'same fold'.

Predicted aligned error. Predicted aligned error is AlphaFold's pairwise confidence. Unlike pLDDT (per-residue), PAE is per-residue-pair and captures whether two parts of the structure are correctly placed relative to each other. Units are ångströms of expected positional error.

Solvent-accessible surface area. SASA measures how much of the protein is reachable by solvent. It is computed by rolling a water-sized probe over the atomic surface and summing the exposed area (Å²). Per-residue SASA distinguishes core (buried, low SASA) from surface (exposed, high SASA) residues; total SASA is a whole-molecule size measure.

B-factor. Crystallographic B-factors measure how much each atom's electron density is smeared out, in Å². They rise in mobile loops and surface residues and fall in the buried interior. In AlphaFold models this column is repurposed to hold pLDDT instead.

pLDDT. For AlphaFold models, the B-factor field carries pLDDT — the model's own estimate of local accuracy on a 0–100 scale. Regions with pLDDT<50 should be treated as essentially unmodeled; they often correspond to intrinsically disordered segments.

Backbone torsions (φ/ψ). φ (phi) and ψ (psi) are the two rotatable backbone dihedrals per residue: φ is the C(i-1)–N–Cα–C torsion, ψ is the N–Cα–C–N(i+1) torsion, both in degrees on (−180°, 180°]. α-helical residues cluster near (−60°, −45°); β-strand residues near (−120°, +130°). A Ramachandran plot is simply a scatter of (φ, ψ) for every residue.

Radius of gyration, Cα contacts, bounding box. Radius of gyration (Rg) is the root-mean-square distance of Cα atoms from their centroid — a single number for overall size and compactness. A globular domain of N residues has Rg ≈ 2.2·N^0.38 Å; an extended or disordered chain has a much larger Rg. The Cα contact count is the number of residue pairs whose Cα atoms are within 8 Å and are more than four positions apart in sequence — a standard proxy for tertiary packing density. The bounding box is the smallest axis-aligned box enclosing all Cα atoms.

Secondary structure (3-state, P-SEA). Three-state secondary structure (P-SEA) collapses the eight DSSP classes into helix (a), strand (b), and coil (c). P-SEA assigns these from Cα geometry alone — distances and angles — without requiring backbone oxygens, so it works on any Cα trace.

Secondary structure (8-st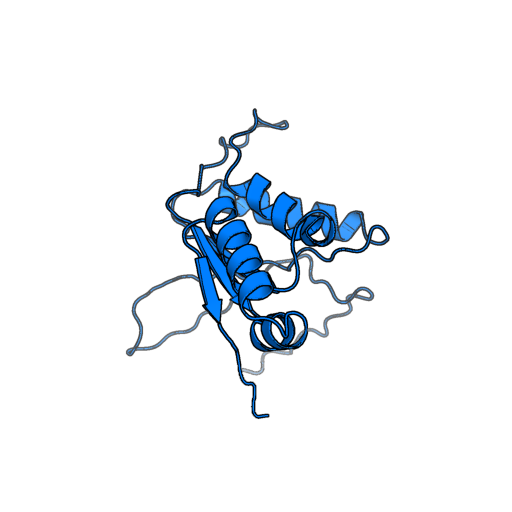ate, DSSP). Secondary structure is the local, repeating backbone conformation. DSSP classifies it into eight states by reading the hydrogen-bond network: three helix types (H, G, I), two β types (E, B), two non-regular types (T, S), and unstructured coil (-).

Foldseek 3Di. The Foldseek 3Di string encodes local tertiary geometry as a 20-letter alphabet — one character per residue — derived from the relative positions of nearby Cα atoms. Unlike the amino-acid sequence, 3Di is a direct function of the 3D structure, so two proteins with the same fold have similar 3Di strings even at low sequence identity.

mmCIF coordinates. Structure coordinates are given as an mmCIF _atom_site loop: one row per atom with element, residue name, chain id, sequence number, and x/y/z position in Å. Only the four main-chain atoms per residue are included here; side chains are omitted to keep the record compact.

Sequence. This is the polypeptide sequence — one letter per residue, N-terminus first. Length ranges from a few dozen residues for small domains to over a thousand for large multi-domain proteins.